Protein AF-A0A1F9Z9Q2-F1 (afdb_monomer_lite)

Radius of gyration: 35.02 Å; chains: 1; bounding box: 65×51×100 Å

pLDDT: mean 78.78, std 10.49, range [39.88, 93.44]

Secondary structure (DSSP, 8-state):
--HHHHHHHHHHHHHHHHHHHHHHHHHTHHHHHHHHHHHHHHHHHHHHHHHHHHHHHHHTT-S---S---EEEE-HHHHHHHHTTS--EEEEETTSS----TT-EEEEEETTS-EEEEEEEEEEEEEEGGG--HHHHHHTT-S-HHHHHHHHHHHH---TTSEEEEEEEEETT---

Foldseek 3Di:
DDPVVVVVVVVVVVVVVVVVVVVVCVVCVVVCCVVVVVVCCVVVVVVVVVVVVVVCCVVQVVPVLDDADEEDEDAPVLLVCVVVVQAQKDKDAPPDPDPQDQSGKYFYDYPVGDTDAIKHFNDKDKDQLLPQAQVLCSNSVHNGSVRVVVVCCVPVVDDSRTIIIITGIDTRPPGD

Sequence (176 aa):
MSRNLRQLLFRSVLLFLLSMILVAGFYFHSSFYQIGLYSLLLVGGFVTFLVIGAARLIVAGELPRGRPRGELTFSLEAGDLLQRGVASVVVVPVEGPVHALVGQVVRGRFETGPEFGRYLVRDAARKFLSDVTDEDARAAGWRTAEDLRKGERGRRGWRPTDVVVLLRLERVGARS

Structure (mmCIF, N/CA/C/O backbone):
data_AF-A0A1F9Z9Q2-F1
#
_entry.id   AF-A0A1F9Z9Q2-F1
#
loop_
_atom_site.group_PDB
_atom_site.id
_atom_site.type_symbol
_atom_site.label_atom_id
_atom_site.label_alt_id
_atom_site.label_comp_id
_atom_site.label_asym_id
_atom_site.label_entity_id
_atom_site.label_seq_id
_atom_site.pdbx_PDB_ins_code
_atom_site.Cartn_x
_atom_site.Cartn_y
_atom_site.Cartn_z
_atom_site.occupancy
_atom_site.B_iso_or_equiv
_atom_site.auth_seq_id
_atom_site.auth_comp_id
_atom_site.auth_asym_id
_atom_site.auth_atom_id
_atom_site.pdbx_PDB_model_num
ATOM 1 N N . MET A 1 1 ? 39.067 -27.805 -75.623 1.00 56.91 1 MET A N 1
ATOM 2 C CA . MET A 1 1 ? 39.249 -27.490 -74.185 1.00 56.91 1 MET A CA 1
ATOM 3 C C . MET A 1 1 ? 38.503 -28.537 -73.363 1.00 56.91 1 MET A C 1
ATOM 5 O O . MET A 1 1 ? 37.287 -28.624 -73.488 1.00 56.91 1 MET A O 1
ATOM 9 N N . SER A 1 2 ? 39.221 -29.407 -72.645 1.00 68.31 2 SER A N 1
ATOM 10 C CA . SER A 1 2 ? 38.657 -30.608 -72.003 1.00 68.31 2 SER A CA 1
ATOM 11 C C . SER A 1 2 ? 37.692 -30.256 -70.859 1.00 68.31 2 SER A C 1
ATOM 13 O O . SER A 1 2 ? 37.878 -29.252 -70.169 1.00 68.31 2 SER A O 1
ATOM 15 N N . ARG A 1 3 ? 36.648 -31.076 -70.644 1.00 74.00 3 ARG A N 1
ATOM 16 C CA . ARG A 1 3 ? 35.662 -30.893 -69.552 1.00 74.00 3 ARG A CA 1
ATOM 17 C C . ARG A 1 3 ? 36.338 -30.768 -68.178 1.00 74.00 3 ARG A C 1
ATOM 19 O O . ARG A 1 3 ? 35.927 -29.938 -67.373 1.00 74.00 3 ARG A O 1
ATOM 26 N N . ASN A 1 4 ? 37.438 -31.492 -67.980 1.00 77.06 4 ASN A N 1
ATOM 27 C CA . ASN A 1 4 ? 38.238 -31.464 -66.755 1.00 77.06 4 ASN A CA 1
ATOM 28 C C . ASN A 1 4 ? 38.879 -30.088 -66.507 1.00 77.06 4 ASN A C 1
ATOM 30 O O . ASN A 1 4 ? 38.872 -29.610 -65.378 1.00 77.06 4 ASN A O 1
ATOM 34 N N . LEU A 1 5 ? 39.360 -29.403 -67.553 1.00 79.75 5 LEU A N 1
ATOM 35 C CA . LEU A 1 5 ? 39.945 -28.065 -67.416 1.00 79.75 5 LEU A CA 1
ATOM 36 C C . LEU A 1 5 ? 38.886 -27.021 -67.032 1.00 79.75 5 LEU A C 1
ATOM 38 O O . LEU A 1 5 ? 39.144 -26.163 -66.195 1.00 79.75 5 LEU A O 1
ATOM 42 N N . ARG A 1 6 ? 37.674 -27.118 -67.598 1.00 77.94 6 ARG A N 1
ATOM 43 C CA . ARG A 1 6 ? 36.552 -26.230 -67.238 1.00 77.94 6 ARG A CA 1
ATOM 44 C C . ARG A 1 6 ? 36.105 -26.434 -65.793 1.00 77.94 6 ARG A C 1
ATOM 46 O O . ARG A 1 6 ? 35.827 -25.459 -65.107 1.00 77.94 6 ARG A O 1
ATOM 53 N N . GLN A 1 7 ? 36.066 -27.680 -65.327 1.00 85.12 7 GLN A N 1
ATOM 54 C CA . GLN A 1 7 ? 35.691 -28.002 -63.953 1.00 85.12 7 GLN A CA 1
ATOM 55 C C . GLN A 1 7 ? 36.746 -27.529 -62.944 1.00 85.12 7 GLN A C 1
ATOM 57 O O . GLN A 1 7 ? 36.389 -26.986 -61.899 1.00 85.12 7 GLN A O 1
ATOM 62 N N . LEU A 1 8 ? 38.034 -27.676 -63.274 1.00 83.25 8 LEU A N 1
ATOM 63 C CA . LEU A 1 8 ? 39.131 -27.138 -62.466 1.00 83.25 8 LEU A CA 1
ATOM 64 C C . LEU A 1 8 ? 39.074 -25.608 -62.402 1.00 83.25 8 LEU A C 1
ATOM 66 O O . LEU A 1 8 ? 39.087 -25.057 -61.308 1.00 83.25 8 LEU A O 1
ATOM 70 N N . LEU A 1 9 ? 38.904 -24.930 -63.543 1.00 90.06 9 LEU A N 1
ATOM 71 C CA . LEU A 1 9 ? 38.740 -23.472 -63.601 1.00 90.06 9 LEU A CA 1
ATOM 72 C C . LEU A 1 9 ? 37.543 -22.992 -62.779 1.00 90.06 9 LEU A C 1
ATOM 74 O O . LEU A 1 9 ? 37.679 -22.063 -61.990 1.00 90.06 9 LEU A O 1
ATOM 78 N N . PHE A 1 10 ? 36.389 -23.646 -62.916 1.00 90.62 10 PHE A N 1
ATOM 79 C CA . PHE A 1 10 ? 35.191 -23.284 -62.162 1.00 90.62 10 PHE A CA 1
ATOM 80 C C . PHE A 1 10 ? 35.408 -23.428 -60.651 1.00 90.62 10 PHE A C 1
ATOM 82 O O . PHE A 1 10 ? 35.064 -22.531 -59.885 1.00 90.62 10 PHE A O 1
ATOM 89 N N . ARG A 1 11 ? 36.045 -24.523 -60.218 1.00 84.56 11 ARG A N 1
ATOM 90 C CA . ARG A 1 11 ? 36.377 -24.753 -58.807 1.00 84.56 11 ARG A CA 1
ATOM 91 C C . ARG A 1 11 ? 37.373 -23.720 -58.282 1.00 84.56 11 ARG A C 1
ATOM 93 O O . ARG A 1 11 ? 37.185 -23.216 -57.181 1.00 84.56 11 ARG A O 1
ATOM 100 N N . SER A 1 12 ? 38.396 -23.375 -59.059 1.00 89.88 12 SER A N 1
ATOM 101 C CA . SER A 1 12 ? 39.381 -22.355 -58.687 1.00 89.88 12 SER A CA 1
ATOM 102 C C . SER A 1 12 ? 38.761 -20.962 -58.581 1.00 89.88 12 SER A C 1
ATOM 104 O O . SER A 1 12 ? 39.032 -20.257 -57.615 1.00 89.88 12 SER A O 1
ATOM 106 N N . VAL A 1 13 ? 37.883 -20.582 -59.516 1.00 93.44 13 VAL A N 1
ATOM 107 C CA . VAL A 1 13 ? 37.153 -19.305 -59.465 1.00 93.44 13 VAL A CA 1
ATOM 108 C C . VAL A 1 13 ? 36.223 -19.258 -58.253 1.00 93.44 13 VAL A C 1
ATOM 110 O O . VAL A 1 13 ? 36.206 -18.260 -57.539 1.00 93.44 13 VAL A O 1
ATOM 113 N N . LEU A 1 14 ? 35.502 -20.345 -57.965 1.00 88.75 14 LEU A N 1
ATOM 114 C CA . LEU A 1 14 ? 34.636 -20.427 -56.788 1.00 88.75 14 LEU A CA 1
ATOM 115 C C . LEU A 1 14 ? 35.434 -20.265 -55.485 1.00 88.75 14 LEU A C 1
ATOM 117 O O . LEU A 1 14 ? 35.040 -19.497 -54.611 1.00 88.75 14 LEU A O 1
ATOM 121 N N . LEU A 1 15 ? 36.567 -20.963 -55.364 1.00 93.06 15 LEU A N 1
ATOM 122 C CA . LEU A 1 15 ? 37.438 -20.872 -54.189 1.00 93.06 15 LEU A CA 1
ATOM 123 C C . LEU A 1 15 ? 38.044 -19.474 -54.034 1.00 93.06 15 LEU A C 1
ATOM 125 O O . LEU A 1 15 ? 38.148 -18.976 -52.915 1.00 93.06 15 LEU A O 1
ATOM 129 N N . PHE A 1 16 ? 38.393 -18.824 -55.142 1.00 92.38 16 PHE A N 1
ATOM 130 C CA . PHE A 1 16 ? 38.879 -17.450 -55.138 1.00 92.38 16 PHE A CA 1
ATOM 131 C C . PHE A 1 16 ? 37.805 -16.466 -54.657 1.00 92.38 16 PHE A C 1
ATOM 133 O O . PHE A 1 16 ? 38.073 -15.653 -53.776 1.00 92.38 16 PHE A O 1
ATOM 140 N N . LEU A 1 17 ? 36.572 -16.581 -55.161 1.00 89.75 17 LEU A N 1
ATOM 141 C CA . LEU A 1 17 ? 35.451 -15.747 -54.716 1.00 89.75 17 LEU A CA 1
ATOM 142 C C . LEU A 1 17 ? 35.126 -15.979 -53.236 1.00 89.75 17 LEU A C 1
ATOM 144 O O . LEU A 1 17 ? 34.925 -15.018 -52.497 1.00 89.75 17 LEU A O 1
ATOM 148 N N . LEU A 1 18 ? 35.134 -17.236 -52.785 1.00 84.88 18 LEU A N 1
ATOM 149 C CA . LEU A 1 18 ? 34.935 -17.580 -51.378 1.00 84.88 18 LEU A CA 1
ATOM 150 C C . LEU A 1 18 ? 36.024 -16.957 -50.492 1.00 84.88 18 LEU A C 1
ATOM 152 O O . LEU A 1 18 ? 35.714 -16.370 -49.459 1.00 84.88 18 LEU A O 1
ATOM 156 N N . SER A 1 19 ? 37.288 -17.041 -50.914 1.00 87.94 19 SER A N 1
ATOM 157 C CA . SER A 1 19 ? 38.417 -16.421 -50.215 1.00 87.94 19 SER A CA 1
ATOM 158 C C . SER A 1 19 ? 38.289 -14.897 -50.166 1.00 87.94 19 SER A C 1
ATOM 160 O O . SER A 1 19 ? 38.479 -14.309 -49.104 1.00 87.94 19 SER A O 1
ATOM 162 N N . MET A 1 20 ? 37.887 -14.261 -51.270 1.00 89.62 20 MET A N 1
ATOM 163 C CA . MET A 1 20 ? 37.666 -12.816 -51.343 1.00 89.62 20 MET A CA 1
ATOM 164 C C . MET A 1 20 ? 36.555 -12.358 -50.387 1.00 89.62 20 MET A C 1
ATOM 166 O O . MET A 1 20 ? 36.730 -11.365 -49.684 1.00 89.62 20 MET A O 1
ATOM 170 N N . ILE A 1 21 ? 35.444 -13.100 -50.309 1.00 81.81 21 ILE A N 1
ATOM 171 C CA . ILE A 1 21 ? 34.353 -12.836 -49.355 1.00 81.81 21 ILE A CA 1
ATOM 172 C C . ILE A 1 21 ? 34.850 -12.979 -47.914 1.00 81.81 21 ILE A C 1
ATOM 174 O O . ILE A 1 21 ? 34.526 -12.142 -47.075 1.00 81.81 21 ILE A O 1
ATOM 178 N N . LEU A 1 22 ? 35.659 -14.003 -47.626 1.00 81.62 22 LEU A N 1
ATOM 179 C CA . LEU A 1 22 ? 36.217 -14.217 -46.291 1.00 81.62 22 LEU A CA 1
ATOM 180 C C . LEU A 1 22 ? 37.115 -13.045 -45.872 1.00 81.62 22 LEU A C 1
ATOM 182 O O . LEU A 1 22 ? 36.947 -12.493 -44.788 1.00 81.62 22 LEU A O 1
ATOM 186 N N . VAL A 1 23 ? 38.029 -12.626 -46.753 1.00 81.38 23 VAL A N 1
ATOM 187 C CA . VAL A 1 23 ? 38.937 -11.495 -46.514 1.00 81.38 23 VAL A CA 1
ATOM 188 C C . VAL A 1 23 ? 38.157 -10.192 -46.361 1.00 81.38 23 VAL A C 1
ATOM 190 O O . VAL A 1 23 ? 38.448 -9.429 -45.445 1.00 81.38 23 VAL A O 1
ATOM 193 N N . ALA A 1 24 ? 37.135 -9.952 -47.186 1.00 76.06 24 ALA A N 1
ATOM 194 C CA . ALA A 1 24 ? 36.258 -8.794 -47.037 1.00 76.06 24 ALA A CA 1
ATOM 195 C C . ALA A 1 24 ? 35.511 -8.821 -45.691 1.00 76.06 24 ALA A C 1
ATOM 197 O O . ALA A 1 24 ? 35.469 -7.813 -44.991 1.00 76.06 24 ALA A O 1
ATOM 198 N N . GLY A 1 25 ? 34.991 -9.981 -45.278 1.00 70.94 25 GLY A N 1
ATOM 199 C CA . GLY A 1 25 ? 34.356 -10.163 -43.972 1.00 70.94 25 GLY A CA 1
ATOM 200 C C . GLY A 1 25 ? 35.296 -9.860 -42.799 1.00 70.94 25 GLY A C 1
ATOM 201 O O . GLY A 1 25 ? 34.890 -9.193 -41.850 1.00 70.94 25 GLY A O 1
ATOM 202 N N . PHE A 1 26 ? 36.564 -10.278 -42.885 1.00 72.38 26 PHE A N 1
ATOM 203 C CA . PHE A 1 26 ? 37.596 -9.941 -41.897 1.00 72.38 26 PHE A CA 1
ATOM 204 C C . PHE A 1 26 ? 38.017 -8.467 -41.946 1.00 72.38 26 PHE A C 1
ATOM 206 O O . PHE A 1 26 ? 38.238 -7.857 -40.904 1.00 72.38 26 PHE A O 1
ATOM 213 N N . TYR A 1 27 ? 38.096 -7.871 -43.134 1.00 73.00 27 TYR A N 1
ATOM 214 C CA . TYR A 1 27 ? 38.450 -6.463 -43.312 1.00 73.00 27 TYR A CA 1
ATOM 215 C C . TYR A 1 27 ? 37.389 -5.529 -42.709 1.00 73.00 27 TYR A C 1
ATOM 217 O O . TYR A 1 27 ? 37.725 -4.569 -42.020 1.00 73.00 27 TYR A O 1
ATOM 225 N N . PHE A 1 28 ? 36.105 -5.857 -42.883 1.00 71.12 28 PHE A N 1
ATOM 226 C CA . PHE A 1 28 ? 34.980 -5.119 -42.295 1.00 71.12 28 PHE A CA 1
ATOM 227 C C . PHE A 1 28 ? 34.603 -5.576 -40.873 1.00 71.12 28 PHE A C 1
ATOM 229 O O . PHE A 1 28 ? 33.637 -5.071 -40.296 1.00 71.12 28 PHE A O 1
ATOM 236 N N . HIS A 1 29 ? 35.361 -6.501 -40.275 1.00 66.50 29 HIS A N 1
ATOM 237 C CA . HIS A 1 29 ? 35.095 -7.049 -38.943 1.00 66.50 29 HIS A CA 1
ATOM 238 C C . HIS A 1 29 ? 35.070 -5.957 -37.858 1.00 66.50 29 HIS A C 1
ATOM 240 O O . HIS A 1 29 ? 34.211 -5.977 -36.979 1.00 66.50 29 HIS A O 1
ATOM 246 N N . SER A 1 30 ? 35.937 -4.943 -37.961 1.00 64.31 30 SER A N 1
ATOM 247 C CA . SER A 1 30 ? 35.961 -3.793 -37.043 1.00 64.31 30 SER A CA 1
ATOM 248 C C . SER A 1 30 ? 34.704 -2.914 -37.147 1.00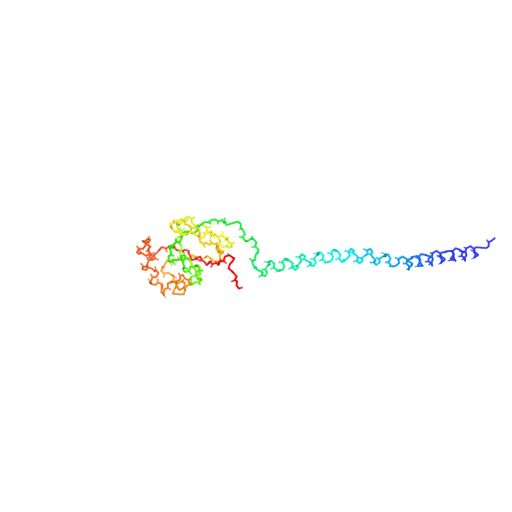 64.31 30 SER A C 1
ATOM 250 O O . SER A 1 30 ? 34.174 -2.475 -36.124 1.00 64.31 30 SER A O 1
ATOM 252 N N . SER A 1 31 ? 34.170 -2.711 -38.356 1.00 64.56 31 SER A N 1
ATOM 253 C CA . SER A 1 31 ? 32.926 -1.964 -38.590 1.00 64.56 31 SER A CA 1
ATOM 254 C C . SER A 1 31 ? 31.690 -2.728 -38.105 1.00 64.56 31 SER A C 1
ATOM 256 O O . SER A 1 31 ? 30.768 -2.122 -37.561 1.00 64.56 31 SER A O 1
ATOM 258 N N . PHE A 1 32 ? 31.683 -4.060 -38.229 1.00 62.62 32 PHE A N 1
ATOM 259 C CA . PHE A 1 32 ? 30.612 -4.913 -37.700 1.00 62.62 32 PHE A CA 1
ATOM 260 C C . PHE A 1 32 ? 30.521 -4.853 -36.174 1.00 62.62 32 PHE A C 1
ATOM 262 O O . PHE A 1 32 ? 29.419 -4.738 -35.634 1.00 62.62 32 PHE A O 1
ATOM 269 N N . TYR A 1 33 ? 31.662 -4.863 -35.475 1.00 63.69 33 TYR A N 1
ATOM 270 C CA . TYR A 1 33 ? 31.672 -4.664 -34.028 1.00 63.69 33 TYR A CA 1
ATOM 271 C C . TY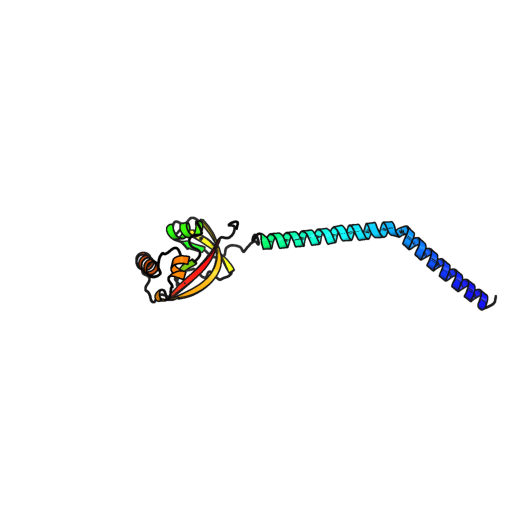R A 1 33 ? 31.202 -3.267 -33.646 1.00 63.69 33 TYR A C 1
ATOM 273 O O . TYR A 1 33 ? 30.440 -3.153 -32.702 1.00 63.69 33 TYR A O 1
ATOM 281 N N . GLN A 1 34 ? 31.562 -2.207 -34.369 1.00 61.53 34 GLN A N 1
ATOM 282 C CA . GLN A 1 34 ? 31.061 -0.868 -34.042 1.00 61.53 34 GLN A CA 1
ATOM 283 C C . GLN A 1 34 ? 29.542 -0.740 -34.229 1.00 61.53 34 GLN A C 1
ATOM 285 O O . GLN A 1 34 ? 28.872 -0.202 -33.352 1.00 61.53 34 GLN A O 1
ATOM 290 N N . ILE A 1 35 ? 28.979 -1.285 -35.311 1.00 64.81 35 ILE A N 1
ATOM 291 C CA . ILE A 1 35 ? 27.531 -1.229 -35.574 1.00 64.81 35 ILE A CA 1
ATOM 292 C C . ILE A 1 35 ? 26.758 -2.115 -34.583 1.00 64.81 35 ILE A C 1
ATOM 294 O O . ILE A 1 35 ? 25.742 -1.691 -34.025 1.00 64.81 35 ILE A O 1
ATOM 298 N N . GLY A 1 36 ? 27.251 -3.330 -34.327 1.00 66.81 36 GLY A N 1
ATOM 299 C CA . GLY A 1 36 ? 26.624 -4.293 -33.423 1.00 66.81 36 GLY A CA 1
ATOM 300 C C . GLY A 1 36 ? 26.784 -3.933 -31.948 1.00 66.81 36 GLY A C 1
ATOM 301 O O . GLY A 1 36 ? 25.804 -3.952 -31.213 1.00 66.81 36 GLY A O 1
ATOM 302 N N . LEU A 1 37 ? 27.988 -3.552 -31.512 1.00 73.25 37 LEU A N 1
ATOM 303 C CA . LEU A 1 37 ? 28.283 -3.192 -30.122 1.00 73.25 37 LEU A CA 1
ATOM 304 C C . LEU A 1 37 ? 27.594 -1.890 -29.729 1.00 73.25 37 LEU A C 1
ATOM 306 O O . LEU A 1 37 ? 27.044 -1.829 -28.638 1.00 73.25 37 LEU A O 1
ATOM 310 N N . TYR A 1 38 ? 27.586 -0.869 -30.593 1.00 73.25 38 TYR A N 1
ATOM 311 C CA . TYR A 1 38 ? 26.905 0.387 -30.277 1.00 73.25 38 TYR A CA 1
ATOM 312 C C . TYR A 1 38 ? 25.396 0.175 -30.152 1.00 73.25 38 TYR A C 1
ATOM 314 O O . TYR A 1 38 ? 24.793 0.604 -29.171 1.00 73.25 38 TYR A O 1
ATOM 322 N N . SER A 1 39 ? 24.796 -0.569 -31.085 1.00 71.81 39 SER A N 1
ATOM 323 C CA . SER A 1 39 ? 23.373 -0.919 -31.021 1.00 71.81 39 SER A CA 1
ATOM 324 C C . SER A 1 39 ? 23.055 -1.788 -29.802 1.00 71.81 39 SER A C 1
ATOM 326 O O . SER A 1 39 ? 22.059 -1.550 -29.124 1.00 71.81 39 SER A O 1
ATOM 328 N N . LEU A 1 40 ? 23.916 -2.756 -29.471 1.00 77.88 40 LEU A N 1
ATOM 329 C CA . LEU A 1 40 ? 23.751 -3.623 -28.305 1.00 77.88 40 LEU A CA 1
ATOM 330 C C . LEU A 1 40 ? 23.929 -2.859 -26.988 1.00 77.88 40 LEU A C 1
ATOM 332 O O . LEU A 1 40 ? 23.180 -3.098 -26.049 1.00 77.88 40 LEU A O 1
ATOM 336 N N . LEU A 1 41 ? 24.878 -1.926 -26.912 1.00 82.06 41 LEU A N 1
ATOM 337 C CA . LEU A 1 41 ? 25.095 -1.082 -25.740 1.00 82.06 41 LEU A CA 1
ATOM 338 C C . LEU A 1 41 ? 23.938 -0.099 -25.556 1.00 82.06 41 LEU A C 1
ATOM 340 O O . LEU A 1 41 ? 23.481 0.106 -24.436 1.00 82.06 41 LEU A O 1
ATOM 344 N N . LEU A 1 42 ? 23.438 0.485 -26.644 1.00 82.12 42 LEU A N 1
ATOM 345 C CA . LEU A 1 42 ? 22.346 1.449 -26.596 1.00 82.12 42 LEU A CA 1
ATOM 346 C C . LEU A 1 42 ? 21.028 0.757 -26.242 1.00 82.12 42 LEU A C 1
ATOM 348 O O . LEU A 1 42 ? 20.370 1.163 -25.289 1.00 82.12 42 LEU A O 1
ATOM 352 N N . VAL A 1 43 ? 20.671 -0.328 -26.934 1.00 79.50 43 VAL A N 1
ATOM 353 C CA . VAL A 1 43 ? 19.443 -1.087 -26.647 1.00 79.50 43 VAL A CA 1
ATOM 354 C C . VAL A 1 43 ? 19.565 -1.836 -25.323 1.00 79.50 43 VAL A C 1
ATOM 356 O O . VAL A 1 43 ? 18.698 -1.708 -24.465 1.00 79.50 43 VAL A O 1
ATOM 359 N N . GLY A 1 44 ? 20.650 -2.580 -25.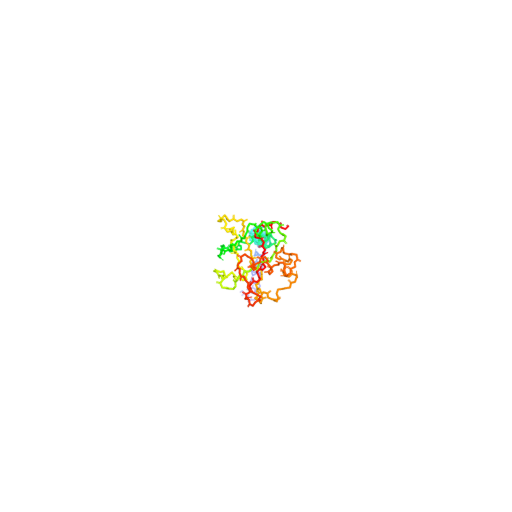113 1.00 79.56 44 GLY A N 1
ATOM 360 C CA . GLY A 1 44 ? 20.880 -3.348 -23.890 1.00 79.56 44 GLY A CA 1
ATOM 361 C C . GLY A 1 44 ? 21.049 -2.461 -22.659 1.00 79.56 44 GLY A C 1
ATOM 362 O O . GLY A 1 44 ? 20.460 -2.744 -21.617 1.00 79.56 44 GLY A O 1
ATOM 363 N N . GLY A 1 45 ? 21.779 -1.350 -22.775 1.00 86.75 45 GLY A N 1
ATOM 364 C CA . GLY A 1 45 ? 21.928 -0.360 -21.709 1.00 86.75 45 GLY A CA 1
ATOM 365 C C . GLY A 1 45 ? 20.613 0.344 -21.389 1.00 86.75 45 GLY A C 1
ATOM 366 O O . GLY A 1 45 ? 20.260 0.459 -20.217 1.00 86.75 45 GLY A O 1
ATOM 367 N N . PHE A 1 46 ? 19.839 0.736 -22.405 1.00 87.56 46 PHE A N 1
ATOM 368 C CA . PHE A 1 46 ? 18.519 1.335 -22.204 1.00 87.56 46 PHE A CA 1
ATOM 369 C C . PHE A 1 46 ? 17.534 0.360 -21.547 1.00 87.56 46 PHE A C 1
ATOM 371 O O . PHE A 1 46 ? 16.864 0.719 -20.581 1.00 87.56 46 PHE A O 1
ATOM 378 N N . VAL A 1 47 ? 17.484 -0.893 -22.006 1.00 88.81 47 VAL A N 1
ATOM 379 C CA . VAL A 1 47 ? 16.656 -1.940 -21.388 1.00 88.81 47 VAL A CA 1
ATOM 380 C C . VAL A 1 47 ? 17.083 -2.177 -19.940 1.00 88.81 47 VAL A C 1
ATOM 382 O O . VAL A 1 47 ? 16.236 -2.204 -19.052 1.00 88.81 47 VAL A O 1
ATOM 385 N N . THR A 1 48 ? 18.386 -2.274 -19.675 1.00 85.69 48 THR A N 1
ATOM 386 C CA . THR A 1 48 ? 18.915 -2.440 -18.312 1.00 85.69 48 THR A CA 1
ATOM 387 C C . THR A 1 48 ? 18.532 -1.256 -17.424 1.00 85.69 48 THR A C 1
ATOM 389 O O . THR A 1 48 ? 18.077 -1.452 -16.300 1.00 85.69 48 THR A O 1
ATOM 392 N N . PHE A 1 49 ? 18.636 -0.029 -17.939 1.00 90.50 49 PHE A N 1
ATOM 393 C CA . PHE A 1 49 ? 18.205 1.177 -17.239 1.00 90.50 49 PHE A CA 1
ATOM 394 C C . PHE A 1 49 ? 16.710 1.141 -16.898 1.00 90.50 49 PHE A C 1
ATOM 396 O O . PHE A 1 49 ? 16.343 1.421 -15.758 1.00 90.50 49 PHE A O 1
ATOM 403 N N . LEU A 1 50 ? 15.849 0.742 -17.841 1.00 88.88 50 LEU A N 1
ATOM 404 C CA . LEU A 1 50 ? 14.413 0.590 -17.595 1.00 88.88 50 LEU A CA 1
ATOM 405 C C . LEU A 1 50 ? 14.117 -0.484 -16.544 1.00 88.88 50 LEU A C 1
ATOM 407 O O . LEU A 1 50 ? 13.290 -0.253 -15.666 1.00 88.88 50 LEU A O 1
ATOM 411 N N . VAL A 1 51 ? 14.801 -1.629 -16.597 1.00 88.00 51 VAL A N 1
ATOM 412 C CA . VAL A 1 51 ? 14.632 -2.718 -15.622 1.00 88.00 51 VAL A CA 1
ATOM 413 C C . VAL A 1 51 ? 15.050 -2.266 -14.225 1.00 88.00 51 VAL A C 1
ATOM 415 O O . VAL A 1 51 ? 14.291 -2.449 -13.275 1.00 88.00 51 VAL A O 1
ATOM 418 N N . ILE A 1 52 ? 16.213 -1.623 -14.092 1.00 87.31 52 ILE A N 1
ATOM 419 C CA . ILE A 1 52 ? 16.684 -1.075 -12.813 1.00 87.31 52 ILE A CA 1
ATOM 420 C C . ILE A 1 52 ? 15.724 0.009 -12.315 1.00 87.31 52 ILE A C 1
ATOM 422 O O . ILE A 1 52 ? 15.371 0.018 -11.138 1.00 87.31 52 ILE A O 1
ATOM 426 N N . GLY A 1 53 ? 15.260 0.897 -13.197 1.00 83.31 53 GLY A N 1
ATOM 427 C CA . GLY A 1 53 ? 14.281 1.930 -12.867 1.00 83.31 53 GLY A CA 1
ATOM 428 C C . GLY A 1 53 ? 12.961 1.344 -12.362 1.00 83.31 53 GLY A C 1
ATOM 429 O O . GLY A 1 53 ? 12.471 1.751 -11.310 1.00 83.31 53 GLY A O 1
ATOM 430 N N . ALA A 1 54 ? 12.418 0.342 -13.053 1.00 75.81 54 ALA A N 1
ATOM 431 C CA . ALA A 1 54 ? 11.193 -0.348 -12.658 1.00 75.81 54 ALA A CA 1
ATOM 432 C C . ALA A 1 54 ? 11.360 -1.097 -11.328 1.00 75.81 54 ALA A C 1
ATOM 434 O O . ALA A 1 54 ? 10.524 -0.957 -10.437 1.00 75.81 54 ALA A O 1
ATOM 435 N N . ALA A 1 55 ? 12.461 -1.833 -11.153 1.00 77.62 55 ALA A N 1
ATOM 436 C CA . ALA A 1 55 ? 12.777 -2.507 -9.897 1.00 77.62 55 ALA A CA 1
ATOM 437 C C . ALA A 1 55 ? 12.895 -1.502 -8.744 1.00 77.62 55 ALA A C 1
ATOM 439 O O . ALA A 1 55 ? 12.332 -1.720 -7.673 1.00 77.62 55 ALA A O 1
ATOM 440 N N . ARG A 1 56 ? 13.550 -0.360 -8.978 1.00 78.56 56 ARG A N 1
ATOM 441 C CA . ARG A 1 56 ? 13.670 0.714 -7.989 1.00 78.56 56 ARG A CA 1
ATOM 442 C C . ARG A 1 56 ? 12.311 1.310 -7.626 1.00 78.56 56 ARG A C 1
ATOM 444 O O . ARG A 1 56 ? 12.078 1.535 -6.447 1.00 78.56 56 ARG A O 1
ATOM 451 N N . LEU A 1 57 ? 11.409 1.515 -8.587 1.00 68.56 57 LEU A N 1
ATOM 452 C CA . LEU A 1 57 ? 10.045 1.999 -8.325 1.00 68.56 57 LEU A CA 1
ATOM 453 C C . LEU A 1 57 ? 9.211 0.998 -7.513 1.00 68.56 57 LEU A C 1
ATOM 455 O O . LEU A 1 57 ? 8.437 1.400 -6.643 1.00 68.56 57 LEU A O 1
ATOM 459 N N . ILE A 1 58 ? 9.382 -0.301 -7.772 1.00 70.25 58 ILE A N 1
ATOM 460 C CA . ILE A 1 58 ? 8.728 -1.371 -7.008 1.00 70.25 58 ILE A CA 1
ATOM 461 C C . ILE A 1 58 ? 9.263 -1.397 -5.571 1.00 70.25 58 ILE A C 1
ATOM 463 O O . ILE A 1 58 ? 8.471 -1.387 -4.630 1.00 70.25 58 ILE A O 1
ATOM 467 N N . VAL A 1 59 ? 10.590 -1.383 -5.400 1.00 67.19 59 VAL A N 1
ATOM 468 C CA . VAL A 1 59 ? 11.256 -1.422 -4.085 1.00 67.19 59 VAL A CA 1
ATOM 469 C C . VAL A 1 59 ? 10.984 -0.156 -3.275 1.00 67.19 59 VAL A C 1
ATOM 471 O O . VAL A 1 59 ? 10.717 -0.245 -2.083 1.00 67.19 59 VAL A O 1
ATOM 474 N N . ALA A 1 60 ? 10.987 1.019 -3.907 1.00 61.94 60 ALA A N 1
ATOM 475 C CA . ALA A 1 60 ? 10.692 2.285 -3.241 1.00 61.94 60 ALA A CA 1
ATOM 476 C C . ALA A 1 60 ? 9.214 2.418 -2.829 1.00 61.94 60 ALA A C 1
ATOM 478 O O . ALA A 1 60 ? 8.853 3.361 -2.132 1.00 61.94 60 ALA A O 1
ATOM 479 N N . GLY A 1 61 ? 8.329 1.520 -3.285 1.00 52.91 61 GLY A N 1
ATOM 480 C CA . GLY A 1 61 ? 6.890 1.628 -3.038 1.00 52.91 61 GLY A CA 1
ATOM 481 C C . GLY A 1 61 ? 6.250 2.883 -3.653 1.00 52.91 61 GLY A C 1
ATOM 482 O O . GLY A 1 61 ? 5.083 3.166 -3.375 1.00 52.91 61 GLY A O 1
ATOM 483 N N . GLU A 1 62 ? 7.000 3.602 -4.497 1.00 52.03 62 GLU A N 1
ATOM 484 C CA . GLU A 1 62 ? 6.636 4.835 -5.208 1.00 52.03 62 GLU A CA 1
ATOM 485 C C . GLU A 1 62 ? 5.833 4.566 -6.478 1.00 52.03 62 GLU A C 1
ATOM 487 O O . GLU A 1 62 ? 5.574 5.486 -7.258 1.00 52.03 62 GLU A O 1
ATOM 492 N N . LEU A 1 63 ? 5.400 3.317 -6.694 1.00 52.12 63 LEU A N 1
ATOM 493 C CA . LEU A 1 63 ? 4.338 3.050 -7.651 1.00 52.12 63 LEU A CA 1
ATOM 494 C C . LEU A 1 63 ? 3.244 4.098 -7.407 1.00 52.12 63 LEU A C 1
ATOM 496 O O . LEU A 1 63 ? 2.801 4.226 -6.260 1.00 52.12 63 LEU A O 1
ATOM 500 N N . PRO A 1 64 ? 2.837 4.875 -8.430 1.00 51.41 64 PRO A N 1
ATOM 501 C CA . PRO A 1 64 ? 1.756 5.835 -8.301 1.00 51.41 64 PRO A CA 1
ATOM 502 C C . PRO A 1 64 ? 0.490 5.027 -8.022 1.00 51.41 64 PRO A C 1
ATOM 504 O O . PRO A 1 64 ? -0.227 4.612 -8.930 1.00 51.41 64 PRO A O 1
ATOM 507 N N . ARG A 1 65 ? 0.276 4.713 -6.740 1.00 57.81 65 ARG A N 1
ATOM 508 C CA . ARG A 1 65 ? -0.804 3.883 -6.218 1.00 57.81 65 ARG A CA 1
ATOM 509 C C . ARG A 1 65 ? -2.081 4.694 -6.335 1.00 57.81 65 ARG A C 1
ATOM 511 O O . ARG A 1 65 ? -2.547 5.270 -5.367 1.00 57.81 65 ARG A O 1
ATOM 518 N N . GLY A 1 66 ? -2.597 4.759 -7.557 1.00 54.94 66 GLY A N 1
ATOM 519 C CA . GLY A 1 66 ? -3.895 5.304 -7.913 1.00 54.94 66 GLY A CA 1
ATOM 520 C C . GLY A 1 66 ? -4.099 6.792 -7.617 1.00 54.94 66 GLY A C 1
ATOM 521 O O . GLY A 1 66 ? -3.549 7.404 -6.704 1.00 54.94 66 GLY A O 1
ATOM 522 N N . ARG A 1 67 ? -4.999 7.397 -8.387 1.00 61.12 67 ARG A N 1
ATOM 523 C CA . ARG A 1 67 ? -5.694 8.602 -7.933 1.00 61.12 67 ARG A CA 1
ATOM 524 C C . ARG A 1 67 ? -6.524 8.203 -6.704 1.00 61.12 67 ARG A C 1
ATOM 526 O O . ARG A 1 67 ? -7.215 7.185 -6.799 1.00 61.12 67 ARG A O 1
ATOM 533 N N . PRO A 1 68 ? -6.484 8.951 -5.584 1.00 62.94 68 PRO A N 1
ATOM 534 C CA . PRO A 1 68 ? -7.300 8.610 -4.430 1.00 62.94 68 PRO A CA 1
ATOM 535 C C . PRO A 1 68 ? -8.772 8.545 -4.845 1.00 62.94 68 PRO A C 1
ATOM 537 O O . PRO A 1 68 ? -9.287 9.478 -5.470 1.00 62.94 68 PRO A O 1
ATOM 540 N N . ARG A 1 69 ? -9.421 7.420 -4.547 1.00 66.62 69 ARG A N 1
ATOM 541 C CA . ARG A 1 69 ? -10.832 7.164 -4.845 1.00 66.62 69 ARG A CA 1
ATOM 542 C C . ARG A 1 69 ? -11.542 6.929 -3.521 1.00 66.62 69 ARG A C 1
ATOM 544 O O . ARG A 1 69 ? -11.482 5.838 -2.973 1.00 66.62 69 ARG A O 1
ATOM 551 N N . GLY A 1 70 ? -12.189 7.979 -3.025 1.00 72.00 70 GLY A N 1
ATOM 552 C CA . GLY A 1 70 ? -12.918 7.963 -1.759 1.00 72.00 70 GLY A CA 1
ATOM 553 C C . GLY A 1 70 ? -12.238 8.771 -0.656 1.00 72.00 70 GLY A C 1
ATOM 554 O O . GLY A 1 70 ? -11.040 9.073 -0.705 1.00 72.00 70 GLY A O 1
ATOM 555 N N . GLU A 1 71 ? -13.041 9.133 0.338 1.00 79.25 71 GLU A N 1
ATOM 556 C CA . GLU A 1 71 ? -12.631 9.915 1.500 1.00 79.25 71 GLU A CA 1
ATOM 557 C C . GLU A 1 71 ? -13.093 9.194 2.768 1.00 79.25 71 GLU A C 1
ATOM 559 O O . GLU A 1 71 ? -14.215 8.693 2.838 1.00 79.25 71 GLU A O 1
ATOM 564 N N . LEU A 1 72 ? -12.200 9.117 3.752 1.00 80.81 72 LEU A N 1
ATOM 565 C CA . LEU A 1 72 ? -12.480 8.624 5.092 1.00 80.81 72 LEU A CA 1
ATOM 566 C C . LEU A 1 72 ? -12.393 9.798 6.062 1.00 80.81 72 LEU A C 1
ATOM 568 O O . LEU A 1 72 ? -11.366 10.478 6.133 1.00 80.81 72 LEU A O 1
ATOM 572 N N . THR A 1 73 ? -13.471 10.029 6.804 1.00 81.00 73 THR A N 1
ATOM 573 C CA . THR A 1 73 ? -13.533 11.050 7.851 1.00 81.00 73 THR A CA 1
ATOM 574 C C . THR A 1 73 ? -13.186 10.446 9.204 1.00 81.00 73 THR A C 1
ATOM 576 O O . THR A 1 73 ? -13.801 9.467 9.636 1.00 81.00 73 THR A O 1
ATOM 579 N N . PHE A 1 74 ? -12.221 11.059 9.879 1.00 79.88 74 PHE A N 1
ATOM 580 C CA . PHE A 1 74 ? -11.674 10.621 11.154 1.00 79.88 74 PHE A CA 1
ATOM 581 C C . PHE A 1 74 ? -11.837 11.690 12.227 1.00 79.88 74 PHE A C 1
ATOM 583 O O . PHE A 1 74 ? -11.845 12.889 11.945 1.00 79.88 74 PHE A O 1
ATOM 590 N N . SER A 1 75 ? -11.895 11.254 13.482 1.00 79.19 75 SER A N 1
ATOM 591 C CA . SER A 1 75 ? -11.758 12.170 14.612 1.00 79.19 75 SER A CA 1
ATOM 592 C C . SER A 1 75 ? -10.352 12.754 14.677 1.00 79.19 75 SER A C 1
ATOM 594 O O . SER A 1 75 ? -9.416 12.197 14.100 1.00 79.19 75 SER A O 1
ATOM 596 N N . LEU A 1 76 ? -10.194 13.855 15.412 1.00 80.75 76 LEU A N 1
ATOM 597 C CA . LEU A 1 76 ? -8.876 14.433 15.682 1.00 80.75 76 LEU A CA 1
ATOM 598 C C . LEU A 1 76 ? -7.948 13.413 16.362 1.00 80.75 76 LEU A C 1
ATOM 600 O O . LEU A 1 76 ? -6.817 13.235 15.922 1.00 80.75 76 LEU A O 1
ATOM 604 N N . GLU A 1 77 ? -8.452 12.688 17.362 1.00 79.75 77 GLU A N 1
ATOM 605 C CA . GLU A 1 77 ? -7.699 11.664 18.100 1.00 79.75 77 GLU A CA 1
ATOM 606 C C . GLU A 1 77 ? -7.298 10.482 17.205 1.00 79.75 77 GLU A C 1
ATOM 608 O O . GLU A 1 77 ? -6.132 10.101 17.159 1.00 79.75 77 GLU A O 1
ATOM 613 N N . ALA A 1 78 ? -8.240 9.930 16.434 1.00 78.75 78 ALA A N 1
ATOM 614 C CA . ALA A 1 78 ? -7.975 8.803 15.545 1.00 78.75 78 ALA A CA 1
ATOM 615 C C . ALA A 1 78 ? -7.029 9.195 14.401 1.00 78.75 78 ALA A C 1
ATOM 617 O O . ALA A 1 78 ? -6.150 8.419 14.028 1.00 78.75 78 ALA A O 1
ATOM 618 N N . GLY A 1 79 ? -7.180 10.407 13.857 1.00 80.56 79 GLY A N 1
ATOM 619 C CA . GLY A 1 79 ? -6.293 10.926 12.821 1.00 80.56 79 GLY A CA 1
ATOM 620 C C . GLY A 1 79 ? -4.870 11.165 13.332 1.00 80.56 79 GLY A C 1
ATOM 621 O O . GLY A 1 79 ? -3.923 10.791 12.645 1.00 80.56 79 GLY A O 1
ATOM 622 N N . ASP A 1 80 ? -4.697 11.692 14.549 1.00 83.81 80 ASP A N 1
ATOM 623 C CA . ASP A 1 80 ? -3.374 11.854 15.176 1.00 83.81 80 ASP A CA 1
ATOM 624 C C . ASP A 1 80 ? -2.707 10.492 15.446 1.00 83.81 80 ASP A C 1
ATOM 626 O O . ASP A 1 80 ? -1.541 10.285 15.103 1.00 83.81 80 ASP A O 1
ATOM 630 N N . LEU A 1 81 ? -3.461 9.505 15.946 1.00 82.81 81 LEU A N 1
ATOM 631 C CA . LEU A 1 81 ? -2.960 8.138 16.145 1.00 82.81 81 LEU A CA 1
ATOM 632 C C . LEU A 1 81 ? -2.539 7.464 14.826 1.00 82.81 81 LEU A C 1
ATOM 634 O O . LEU A 1 81 ? -1.499 6.800 14.784 1.00 82.81 81 LEU A O 1
ATOM 638 N N . LEU A 1 82 ? -3.294 7.669 13.742 1.00 83.50 82 LEU A N 1
ATOM 639 C CA . LEU A 1 82 ? -2.949 7.191 12.395 1.00 83.50 82 LEU A CA 1
ATOM 640 C C . LEU A 1 82 ? -1.742 7.927 11.801 1.00 83.50 82 LEU A C 1
ATOM 642 O O . LEU A 1 82 ? -0.959 7.337 11.055 1.00 83.50 82 LEU A O 1
ATOM 646 N N . GLN A 1 83 ? -1.573 9.220 12.088 1.00 82.12 83 GLN A N 1
ATOM 647 C CA . GLN A 1 83 ? -0.415 9.988 11.624 1.00 82.12 83 GLN A CA 1
ATOM 648 C C . GLN A 1 83 ? 0.876 9.572 12.328 1.00 82.12 83 GLN A C 1
ATOM 650 O O . GLN A 1 83 ? 1.917 9.490 11.670 1.00 82.12 83 GLN A O 1
ATOM 655 N N . ARG A 1 84 ? 0.796 9.281 13.632 1.00 82.81 84 ARG A N 1
ATOM 656 C CA . ARG A 1 84 ? 1.912 8.792 14.455 1.00 82.81 84 ARG A CA 1
ATOM 657 C C . ARG A 1 84 ? 2.231 7.311 14.231 1.00 82.81 84 ARG A C 1
ATOM 659 O O . ARG A 1 84 ? 3.234 6.836 14.749 1.00 82.81 84 ARG A O 1
ATOM 666 N N . GLY A 1 85 ? 1.394 6.586 13.483 1.00 78.56 85 GLY A N 1
ATOM 667 C CA . GLY A 1 85 ? 1.554 5.149 13.237 1.00 78.56 85 GLY A CA 1
ATOM 668 C C . GLY A 1 85 ? 1.239 4.269 14.452 1.00 78.56 85 GLY A C 1
ATOM 669 O O . GLY A 1 85 ? 1.606 3.100 14.465 1.00 78.56 85 GLY A O 1
ATOM 670 N N . VAL A 1 86 ? 0.571 4.824 15.469 1.00 79.56 86 VAL A N 1
ATOM 671 C CA . VAL A 1 86 ? 0.127 4.086 16.664 1.00 79.56 86 VAL A CA 1
ATOM 672 C C . VAL A 1 86 ? -1.111 3.248 16.343 1.00 79.56 86 VAL A C 1
ATOM 674 O O . VAL A 1 86 ? -1.246 2.133 16.836 1.00 79.56 86 VAL A O 1
ATOM 677 N N . ALA A 1 87 ? -1.992 3.767 15.485 1.00 81.81 87 ALA A N 1
ATOM 678 C CA . ALA A 1 87 ? -3.120 3.027 14.935 1.00 81.81 87 ALA A CA 1
ATOM 679 C C . ALA A 1 87 ? -2.831 2.620 13.484 1.00 81.81 87 ALA A C 1
ATOM 681 O O . ALA A 1 87 ? -2.283 3.398 12.702 1.00 81.81 87 ALA A O 1
ATOM 682 N N . SER A 1 88 ? -3.227 1.401 13.122 1.00 81.75 88 SER A N 1
ATOM 683 C CA . SER A 1 88 ? -3.147 0.856 11.757 1.00 81.75 88 SER A CA 1
ATOM 684 C C . SER A 1 88 ? -4.479 0.285 11.268 1.00 81.75 88 SER A C 1
ATOM 686 O O . SER A 1 88 ? -4.633 -0.008 10.084 1.00 81.75 88 SER A O 1
ATOM 688 N N . VAL A 1 89 ? -5.459 0.138 12.161 1.00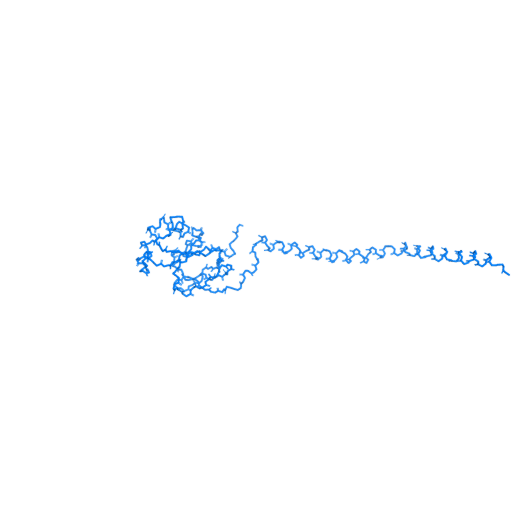 83.81 89 VAL A N 1
ATOM 689 C CA . VAL A 1 89 ? -6.807 -0.341 11.858 1.00 83.81 89 VAL A CA 1
ATOM 690 C C . VAL A 1 89 ? -7.818 0.740 12.214 1.00 83.81 89 VAL A C 1
ATOM 692 O O . VAL A 1 89 ? -7.646 1.481 13.174 1.00 83.81 89 VAL A O 1
ATOM 695 N N . VAL A 1 90 ? -8.881 0.850 11.427 1.00 84.12 90 VAL A N 1
ATOM 696 C CA . VAL A 1 90 ? -9.966 1.801 11.665 1.00 84.12 90 VAL A CA 1
ATOM 697 C C . VAL A 1 90 ? -11.280 1.054 11.631 1.00 84.12 90 VAL A C 1
ATOM 699 O O . VAL A 1 90 ? -11.552 0.316 10.687 1.00 84.12 90 VAL A O 1
ATOM 702 N N . VAL A 1 91 ? -12.108 1.287 12.644 1.00 82.88 91 VAL A N 1
ATOM 703 C CA . VAL A 1 91 ? -13.468 0.759 12.716 1.00 82.88 91 VAL A CA 1
ATOM 704 C C . VAL A 1 91 ? -14.436 1.777 12.113 1.00 82.88 91 VAL A C 1
ATOM 706 O O . VAL A 1 91 ? -14.556 2.906 12.591 1.00 82.88 91 VAL A O 1
ATOM 709 N N . VAL A 1 92 ? -15.120 1.390 11.038 1.00 81.12 92 VAL A N 1
ATOM 710 C CA . VAL A 1 92 ? -16.133 2.211 10.358 1.00 81.12 92 VAL A CA 1
ATOM 711 C C . VAL A 1 92 ? -17.472 1.471 10.306 1.00 81.12 92 VAL A C 1
ATOM 713 O O . VAL A 1 92 ? -17.486 0.240 10.258 1.00 81.12 92 VAL A O 1
ATOM 716 N N . PRO A 1 93 ? -18.612 2.181 10.322 1.00 78.38 93 PRO A N 1
ATOM 717 C CA . PRO A 1 93 ? -19.914 1.532 10.236 1.00 78.38 93 PRO A CA 1
ATOM 718 C C . PRO A 1 93 ? -20.145 1.016 8.811 1.00 78.38 93 PRO A C 1
ATOM 720 O O . PRO A 1 93 ? -19.760 1.676 7.843 1.00 78.38 93 PRO A O 1
ATOM 723 N N . VAL A 1 94 ? -20.805 -0.138 8.671 1.00 74.00 94 VAL A N 1
ATOM 724 C CA . VAL A 1 94 ? -21.168 -0.689 7.348 1.00 74.00 94 VAL A CA 1
ATOM 725 C C . VAL A 1 94 ? -22.125 0.233 6.586 1.00 74.00 94 VAL A C 1
ATOM 727 O O . VAL A 1 94 ? -22.043 0.323 5.366 1.00 74.00 94 VAL A O 1
ATOM 730 N N . GLU A 1 95 ? -23.000 0.940 7.298 1.00 64.25 95 GLU A N 1
ATOM 731 C CA . GLU A 1 95 ? -24.040 1.812 6.729 1.00 64.25 95 GLU A CA 1
ATOM 732 C C . GLU A 1 95 ? -23.537 3.233 6.400 1.00 64.25 95 GLU A C 1
ATOM 734 O O . GLU A 1 95 ? -24.314 4.111 6.028 1.00 64.25 95 GLU A O 1
ATOM 739 N N . GLY A 1 96 ? -22.229 3.485 6.530 1.00 59.34 96 GLY A N 1
ATOM 740 C CA . GLY A 1 96 ? -21.620 4.774 6.204 1.00 59.34 96 GLY A CA 1
ATOM 741 C C . GLY A 1 96 ? -21.341 4.968 4.704 1.00 59.34 96 GLY A C 1
ATOM 742 O O . GLY A 1 96 ? -21.299 4.005 3.940 1.00 59.34 96 GLY A O 1
ATOM 743 N N . PRO A 1 97 ? -21.048 6.206 4.259 1.00 54.28 97 PRO A N 1
ATOM 744 C CA . PRO A 1 97 ? -20.756 6.542 2.856 1.00 54.28 97 PRO A CA 1
ATOM 745 C C . PRO A 1 97 ? -19.442 5.946 2.299 1.00 54.28 97 PRO A C 1
ATOM 747 O O . PRO A 1 97 ? -18.945 6.380 1.260 1.00 54.28 97 PRO A O 1
ATOM 750 N N . VAL A 1 98 ? -18.855 4.943 2.952 1.00 56.62 98 VAL A N 1
ATOM 751 C CA . VAL A 1 98 ? -17.499 4.469 2.680 1.00 56.62 98 VAL A CA 1
ATOM 752 C C . VAL A 1 98 ? -17.528 3.056 2.102 1.00 56.62 98 VAL A C 1
ATOM 754 O O . VAL A 1 98 ? -17.571 2.062 2.819 1.00 56.62 98 VAL A O 1
ATOM 757 N N . HIS A 1 99 ? -17.393 2.976 0.780 1.00 57.88 99 HIS A N 1
ATOM 758 C CA . HIS A 1 99 ? -17.154 1.734 0.037 1.00 57.88 99 HIS A CA 1
ATOM 759 C C . HIS A 1 99 ? -15.666 1.589 -0.311 1.00 57.88 99 HIS A C 1
ATOM 761 O O . HIS A 1 99 ? -15.314 1.316 -1.457 1.00 57.88 99 HIS A O 1
ATOM 767 N N . ALA A 1 100 ? -14.777 1.859 0.648 1.00 65.56 100 ALA A N 1
ATOM 768 C CA . ALA A 1 100 ? -13.343 1.765 0.411 1.00 65.56 100 ALA A CA 1
ATOM 769 C C . ALA A 1 100 ? -12.966 0.290 0.212 1.00 65.56 100 ALA A C 1
ATOM 771 O O . ALA A 1 100 ? -13.031 -0.511 1.144 1.00 65.56 100 ALA A O 1
ATOM 772 N N . LEU A 1 101 ? -12.628 -0.074 -1.024 1.00 71.69 101 LEU A N 1
ATOM 773 C CA . LEU A 1 101 ? -12.256 -1.439 -1.378 1.00 71.69 101 LEU A CA 1
ATOM 774 C C . LEU A 1 101 ? -10.794 -1.696 -1.018 1.00 71.69 101 LEU A C 1
ATOM 776 O O . LEU A 1 101 ? -9.945 -0.804 -1.098 1.00 71.69 101 LEU A O 1
ATOM 780 N N . VAL A 1 102 ? -10.489 -2.948 -0.686 1.00 80.50 102 VAL A N 1
ATOM 781 C CA . VAL A 1 102 ? -9.108 -3.410 -0.524 1.00 80.50 102 VAL A CA 1
ATOM 782 C C . VAL A 1 102 ? -8.308 -3.099 -1.795 1.00 80.50 102 VAL A C 1
ATOM 784 O O . VAL A 1 102 ? -8.774 -3.315 -2.913 1.00 80.50 102 VAL A O 1
ATOM 787 N N . GLY A 1 103 ? -7.110 -2.545 -1.621 1.00 75.50 103 GLY A N 1
ATOM 788 C CA . GLY A 1 103 ? -6.226 -2.094 -2.694 1.00 75.50 103 GLY A CA 1
ATOM 789 C C . GLY A 1 103 ? -6.445 -0.647 -3.148 1.00 75.50 103 GLY A C 1
ATOM 790 O O . GLY A 1 103 ? -5.668 -0.152 -3.965 1.00 75.50 103 GLY A O 1
ATOM 791 N N . GLN A 1 104 ? -7.456 0.061 -2.631 1.00 79.75 104 GLN A N 1
ATOM 792 C CA . GLN A 1 104 ? -7.685 1.468 -2.968 1.00 79.75 104 GLN A CA 1
ATOM 793 C C . GLN A 1 104 ? -6.922 2.422 -2.051 1.00 79.75 104 GLN A C 1
ATOM 795 O O . GLN A 1 104 ? -6.776 2.189 -0.851 1.00 79.75 104 GLN A O 1
ATOM 800 N N . VAL A 1 105 ? -6.477 3.539 -2.630 1.00 83.00 105 VAL A N 1
ATOM 801 C CA . VAL A 1 105 ? -5.959 4.675 -1.867 1.00 83.00 105 VAL A CA 1
ATOM 802 C C . VAL A 1 105 ? -7.094 5.647 -1.573 1.00 83.00 105 VAL A C 1
ATOM 804 O O . VAL A 1 105 ? -7.795 6.095 -2.482 1.00 83.00 105 VAL A O 1
ATOM 807 N N . VAL A 1 106 ? -7.243 5.991 -0.301 1.00 84.38 106 VAL A N 1
ATOM 808 C CA . VAL A 1 106 ? -8.262 6.893 0.234 1.00 84.38 106 VAL A CA 1
ATOM 809 C C . VAL A 1 106 ? -7.612 8.113 0.880 1.00 84.38 106 VAL A C 1
ATOM 811 O O . VAL A 1 106 ? -6.487 8.050 1.386 1.00 84.38 106 VAL A O 1
ATOM 814 N N . ARG A 1 107 ? -8.318 9.248 0.850 1.00 85.69 107 ARG A N 1
ATOM 815 C CA . ARG A 1 107 ? -7.912 10.461 1.577 1.00 85.69 107 ARG A CA 1
ATOM 816 C C . ARG A 1 107 ? -8.394 10.373 3.014 1.00 85.69 107 ARG A C 1
ATOM 818 O O . ARG A 1 107 ? -9.584 10.170 3.237 1.00 85.69 107 ARG A O 1
ATOM 825 N N . GLY A 1 108 ? -7.487 10.559 3.965 1.00 85.38 108 GLY A N 1
ATOM 826 C CA . GLY A 1 108 ? -7.851 10.779 5.355 1.00 85.38 108 GLY A CA 1
ATOM 827 C C . GLY A 1 108 ? -8.122 12.252 5.599 1.00 85.38 108 GLY A C 1
ATOM 828 O O . GLY A 1 108 ? -7.237 13.087 5.407 1.00 85.38 108 GLY A O 1
ATOM 829 N N . ARG A 1 109 ? -9.352 12.565 6.006 1.00 85.81 109 ARG A N 1
ATOM 830 C CA . ARG A 1 109 ? -9.761 13.900 6.444 1.00 85.81 109 ARG A CA 1
ATOM 831 C C . ARG A 1 109 ? -10.178 13.874 7.897 1.00 85.81 109 ARG A C 1
ATOM 833 O O . ARG A 1 109 ? -10.768 12.902 8.359 1.00 85.81 109 ARG A O 1
ATOM 840 N N . PHE A 1 110 ? -9.913 14.961 8.601 1.00 83.19 110 PHE A N 1
ATOM 841 C CA . PHE A 1 110 ? -10.532 15.178 9.896 1.00 83.19 110 PHE A CA 1
ATOM 842 C C . PHE A 1 110 ? -12.012 15.530 9.715 1.00 83.19 110 PHE A C 1
ATOM 844 O O . PHE A 1 110 ? -12.395 16.133 8.713 1.00 83.19 110 PHE A O 1
ATOM 851 N N . GLU A 1 111 ? -12.840 15.212 10.708 1.00 82.56 111 GLU A N 1
ATOM 852 C CA . GLU A 1 111 ? -14.230 15.686 10.798 1.00 82.56 111 GLU A CA 1
ATOM 853 C C . GLU A 1 111 ? -14.318 17.222 10.728 1.00 82.56 111 GLU A C 1
ATOM 855 O O . GLU A 1 111 ? -15.311 17.764 10.257 1.00 82.56 111 GLU A O 1
ATOM 860 N N . THR A 1 112 ? -13.248 17.926 11.112 1.00 78.19 112 THR A N 1
ATOM 861 C CA . THR A 1 112 ? -13.111 19.386 11.005 1.00 78.19 112 THR A CA 1
ATOM 862 C C . THR A 1 112 ? -12.872 19.893 9.575 1.00 78.19 112 THR A C 1
ATOM 864 O O . THR A 1 112 ? -12.854 21.102 9.359 1.00 78.19 112 THR A O 1
ATOM 867 N N . GLY A 1 113 ? -12.680 19.005 8.589 1.00 76.00 113 GLY A N 1
ATOM 868 C CA . GLY A 1 113 ? -12.529 19.344 7.167 1.00 76.00 113 GLY A CA 1
ATOM 869 C C . GLY A 1 113 ? -11.142 19.159 6.517 1.00 76.00 113 GLY A C 1
ATOM 870 O O . GLY A 1 113 ? -11.120 18.782 5.339 1.00 76.00 113 GLY A O 1
ATOM 871 N N . PRO A 1 114 ? -9.991 19.391 7.186 1.00 83.50 114 PRO A N 1
ATOM 872 C CA . PRO A 1 114 ? -8.686 19.306 6.531 1.00 83.50 114 PRO A CA 1
ATOM 873 C C . PRO A 1 114 ? -8.255 17.864 6.211 1.00 83.50 114 PRO A C 1
ATOM 875 O O . PRO A 1 114 ? -8.450 16.944 7.009 1.00 83.50 114 PRO A O 1
ATOM 878 N N . GLU A 1 115 ? -7.635 17.677 5.037 1.00 84.44 115 GLU A N 1
ATOM 879 C CA . GLU A 1 115 ? -6.950 16.435 4.639 1.00 84.44 115 GLU A CA 1
ATOM 880 C C . GLU A 1 115 ? -5.604 16.332 5.357 1.00 84.44 115 GLU A C 1
ATOM 882 O O . GLU A 1 115 ? -4.828 17.285 5.381 1.00 84.44 115 GLU A O 1
ATOM 887 N N . PHE A 1 116 ? -5.321 15.160 5.923 1.00 82.69 116 PHE A N 1
ATOM 888 C CA . PHE A 1 116 ? -4.140 14.937 6.755 1.00 82.69 116 PHE A CA 1
ATOM 889 C C . PHE A 1 116 ? -3.220 13.831 6.236 1.00 82.69 116 PHE A C 1
ATOM 891 O O . PHE A 1 116 ? -2.097 13.678 6.725 1.00 82.69 116 PHE A O 1
ATOM 898 N N . GLY A 1 117 ? -3.669 13.053 5.249 1.00 82.75 117 GLY A N 1
ATOM 899 C CA . GLY A 1 117 ? -2.852 12.011 4.644 1.00 82.75 117 GLY A CA 1
ATOM 900 C C . GLY A 1 117 ? -3.582 11.170 3.606 1.00 82.75 117 GLY A C 1
ATOM 901 O O . GLY A 1 117 ? -4.798 11.248 3.433 1.00 82.75 117 GLY A O 1
ATOM 902 N N . ARG A 1 118 ? -2.808 10.326 2.923 1.00 86.06 118 ARG A N 1
ATOM 903 C CA . ARG A 1 118 ? -3.305 9.316 1.985 1.00 86.06 118 ARG A CA 1
ATOM 904 C C . ARG A 1 118 ? -2.984 7.934 2.526 1.00 86.06 118 ARG A C 1
ATOM 906 O O . ARG A 1 118 ? -1.859 7.690 2.962 1.00 86.06 118 ARG A O 1
ATOM 913 N N . TYR A 1 119 ? -3.962 7.042 2.465 1.00 85.81 119 TYR A N 1
ATOM 914 C CA . TYR A 1 119 ? -3.876 5.713 3.056 1.00 85.81 119 TYR A CA 1
ATOM 915 C C . TYR A 1 119 ? -4.313 4.655 2.051 1.00 85.81 119 TYR A C 1
ATOM 917 O O . TYR A 1 119 ? -5.299 4.841 1.348 1.00 85.81 119 TYR A O 1
ATOM 925 N N . LEU A 1 120 ? -3.573 3.556 1.966 1.00 84.25 120 LEU A N 1
ATOM 926 C CA . LEU A 1 120 ? -3.921 2.367 1.202 1.00 84.25 120 LEU A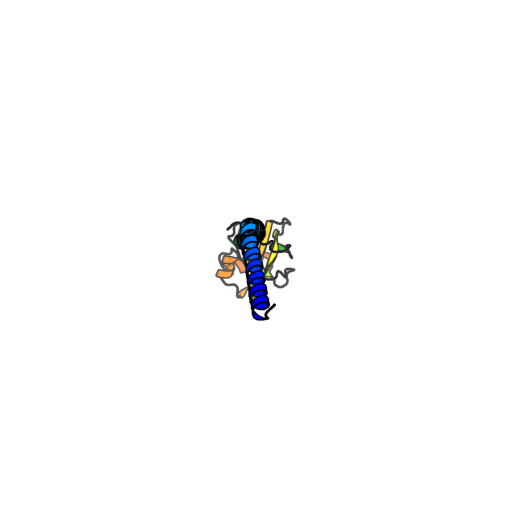 CA 1
ATOM 927 C C . LEU A 1 120 ? -4.715 1.426 2.104 1.00 84.25 120 LEU A C 1
ATOM 929 O O . LEU A 1 120 ? -4.238 1.051 3.174 1.00 84.25 120 LEU A O 1
ATOM 933 N N . VAL A 1 121 ? -5.894 1.007 1.654 1.00 86.12 121 VAL A N 1
ATOM 934 C CA . VAL A 1 121 ? -6.661 -0.049 2.319 1.00 86.12 121 VAL A CA 1
ATOM 935 C C . VAL A 1 121 ? -6.008 -1.388 1.992 1.00 86.12 121 VAL A C 1
ATOM 937 O O . VAL A 1 121 ? -6.056 -1.842 0.850 1.00 86.12 121 VAL A O 1
ATOM 940 N N . ARG A 1 122 ? -5.357 -2.013 2.972 1.00 84.62 122 ARG A N 1
ATOM 941 C CA . ARG A 1 122 ? -4.683 -3.311 2.812 1.00 84.62 122 ARG A CA 1
ATOM 942 C C . ARG A 1 122 ? -5.608 -4.489 3.025 1.00 84.62 122 ARG A C 1
ATOM 944 O O . ARG A 1 122 ? -5.437 -5.509 2.370 1.00 84.62 122 ARG A O 1
ATOM 951 N N . ASP A 1 123 ? -6.544 -4.334 3.945 1.00 84.62 123 ASP A N 1
ATOM 952 C CA . ASP A 1 123 ? -7.472 -5.382 4.332 1.00 84.62 123 ASP A CA 1
ATOM 953 C C . ASP A 1 123 ? -8.768 -4.759 4.857 1.00 84.62 123 ASP A C 1
ATOM 955 O O . ASP A 1 123 ? -8.763 -3.625 5.351 1.00 84.62 123 ASP A O 1
ATOM 959 N N . ALA A 1 124 ? -9.867 -5.492 4.720 1.00 85.75 124 ALA A N 1
ATOM 960 C CA . ALA A 1 124 ? -11.191 -5.089 5.158 1.00 85.75 124 ALA A CA 1
ATOM 961 C C . ALA A 1 124 ? -11.937 -6.304 5.719 1.00 85.75 124 ALA A C 1
ATOM 963 O O . ALA A 1 124 ? -12.362 -7.183 4.971 1.00 85.75 124 ALA A O 1
ATOM 964 N N . ALA A 1 125 ? -12.143 -6.329 7.034 1.00 86.19 125 ALA A N 1
ATOM 965 C CA . ALA A 1 125 ? -12.890 -7.386 7.706 1.00 86.19 125 ALA A CA 1
ATOM 966 C C . ALA A 1 125 ? -14.236 -6.853 8.203 1.00 86.19 125 ALA A C 1
ATOM 968 O O . ALA A 1 125 ? -14.295 -5.807 8.844 1.00 86.19 125 ALA A O 1
ATOM 969 N N . ARG A 1 126 ? -15.326 -7.578 7.936 1.00 87.19 126 ARG A N 1
ATOM 970 C CA . ARG A 1 126 ? -16.649 -7.283 8.505 1.00 87.19 126 ARG A CA 1
ATOM 971 C C . ARG A 1 126 ? -16.875 -8.145 9.735 1.00 87.19 126 ARG A C 1
ATOM 973 O O . ARG A 1 126 ? -16.715 -9.359 9.653 1.00 87.19 126 ARG A O 1
ATOM 980 N N . LYS A 1 127 ? -17.252 -7.523 10.848 1.00 88.94 127 LYS A N 1
ATOM 981 C CA . LYS A 1 127 ? -17.560 -8.206 12.110 1.00 88.94 127 LYS A CA 1
ATOM 982 C C . LYS A 1 127 ? -18.685 -7.477 12.835 1.00 88.94 127 LYS A C 1
ATOM 984 O O . LYS A 1 127 ? -18.909 -6.291 12.593 1.00 88.94 127 LYS A O 1
ATOM 989 N N . PHE A 1 128 ? -19.369 -8.162 13.744 1.00 87.81 128 PHE A N 1
ATOM 990 C CA . PHE A 1 128 ? -20.191 -7.470 14.731 1.00 87.81 128 PHE A CA 1
ATOM 991 C C . PHE A 1 128 ? -19.292 -6.711 15.707 1.00 87.81 128 PHE A C 1
ATOM 993 O O . PHE A 1 128 ? -18.179 -7.147 16.007 1.00 87.81 128 PHE A O 1
ATOM 1000 N N . LEU A 1 129 ? -19.770 -5.584 16.233 1.00 86.44 129 LEU A N 1
ATOM 1001 C CA . LEU A 1 129 ? -19.034 -4.818 17.239 1.00 86.44 129 LEU A CA 1
ATOM 1002 C C . LEU A 1 129 ? -18.764 -5.650 18.515 1.00 86.44 129 LEU A C 1
ATOM 1004 O O . LEU A 1 129 ? -17.761 -5.443 19.206 1.00 86.44 129 LEU A O 1
ATOM 1008 N N . SER A 1 130 ? -19.626 -6.625 18.820 1.00 88.06 130 SER A N 1
ATOM 1009 C CA . SER A 1 130 ? -19.401 -7.633 19.864 1.00 88.06 130 SER A CA 1
ATOM 1010 C C . SER A 1 130 ? -18.190 -8.530 19.602 1.00 88.06 130 SER A C 1
ATOM 1012 O O . SER A 1 130 ? -17.530 -8.930 20.555 1.00 88.06 130 SER A O 1
ATOM 1014 N N . ASP A 1 131 ? -17.854 -8.785 18.340 1.00 90.19 131 ASP A N 1
ATOM 1015 C CA . ASP A 1 131 ? -16.855 -9.785 17.934 1.00 90.19 131 ASP A CA 1
ATOM 1016 C C . ASP A 1 131 ? -15.471 -9.166 17.683 1.00 90.19 131 ASP A C 1
ATOM 1018 O O . ASP A 1 131 ? -14.519 -9.854 17.306 1.00 90.19 131 ASP A O 1
ATOM 1022 N N . VAL A 1 132 ? -15.347 -7.851 17.881 1.00 87.69 132 VAL A N 1
ATOM 1023 C CA . VAL A 1 132 ? -14.066 -7.141 17.865 1.00 87.69 132 VAL A CA 1
ATOM 1024 C C . VAL A 1 132 ? -13.217 -7.633 19.035 1.00 87.69 132 VAL A C 1
ATOM 1026 O O . VAL A 1 132 ? -13.644 -7.576 20.191 1.00 87.69 132 VAL A O 1
ATOM 1029 N N . THR A 1 133 ? -12.015 -8.119 18.731 1.00 90.38 133 THR A N 1
ATOM 1030 C CA . THR A 1 133 ? -11.075 -8.631 19.734 1.00 90.38 133 THR A CA 1
ATOM 1031 C C . THR A 1 133 ? -10.259 -7.498 20.358 1.00 90.38 133 THR A C 1
ATOM 1033 O O . THR A 1 133 ? -10.158 -6.398 19.812 1.00 90.38 133 THR A O 1
ATOM 1036 N N . ASP A 1 134 ? -9.608 -7.765 21.492 1.00 89.31 134 ASP A N 1
ATOM 1037 C CA . ASP A 1 134 ? -8.680 -6.800 22.100 1.00 89.31 134 ASP A CA 1
ATOM 1038 C C . ASP A 1 134 ? -7.458 -6.516 21.217 1.00 89.31 134 ASP A C 1
ATOM 1040 O O . ASP A 1 134 ? -6.809 -5.482 21.352 1.00 89.31 134 ASP A O 1
ATOM 1044 N N . GLU A 1 135 ? -7.100 -7.437 20.323 1.00 88.12 135 GLU A N 1
ATOM 1045 C CA . GLU A 1 135 ? -6.050 -7.212 19.329 1.00 88.12 135 GLU A CA 1
ATOM 1046 C C . GLU A 1 135 ? -6.505 -6.216 18.259 1.00 88.12 135 GLU A C 1
ATOM 1048 O O . GLU A 1 135 ? -5.793 -5.250 17.983 1.00 88.12 135 GLU A O 1
ATOM 1053 N N . ASP A 1 136 ? -7.719 -6.392 17.734 1.00 87.06 136 ASP A N 1
ATOM 1054 C CA . ASP A 1 136 ? -8.331 -5.466 16.780 1.00 87.06 136 ASP A CA 1
ATOM 1055 C C . ASP A 1 136 ? -8.466 -4.056 17.389 1.00 87.06 136 ASP A C 1
ATOM 1057 O O . ASP A 1 136 ? -8.145 -3.054 16.745 1.00 87.06 136 ASP A O 1
ATOM 1061 N N . ALA A 1 137 ? -8.880 -3.973 18.658 1.00 86.69 137 ALA A N 1
ATOM 1062 C CA . ALA A 1 137 ? -9.007 -2.714 19.388 1.00 86.69 137 ALA A CA 1
ATOM 1063 C C . ALA A 1 137 ? -7.651 -2.017 19.586 1.00 86.69 137 ALA A C 1
ATOM 1065 O O . ALA A 1 137 ? -7.531 -0.818 19.322 1.00 86.69 137 ALA A O 1
ATOM 1066 N N . ARG A 1 138 ? -6.611 -2.772 19.967 1.00 86.62 138 ARG A N 1
ATOM 1067 C CA . ARG A 1 138 ? -5.235 -2.260 20.080 1.00 86.62 138 ARG A CA 1
ATOM 1068 C C . ARG A 1 138 ? -4.687 -1.773 18.752 1.00 86.62 138 ARG A C 1
ATOM 1070 O O . ARG A 1 138 ? -4.107 -0.691 18.698 1.00 86.62 138 ARG A O 1
ATOM 1077 N N . ALA A 1 139 ? -4.934 -2.506 17.671 1.00 84.81 139 ALA A N 1
ATOM 1078 C CA . ALA A 1 139 ? -4.555 -2.078 16.329 1.00 84.81 139 ALA A CA 1
ATOM 1079 C C . ALA A 1 139 ? -5.281 -0.790 15.890 1.00 84.81 139 ALA A C 1
ATOM 1081 O O . ALA A 1 139 ? -4.755 -0.042 15.061 1.00 84.81 139 ALA A O 1
ATOM 1082 N N . ALA A 1 140 ? -6.455 -0.509 16.462 1.00 84.06 140 ALA A N 1
ATOM 1083 C CA . ALA A 1 140 ? -7.203 0.732 16.280 1.00 84.06 140 ALA A CA 1
ATOM 1084 C C . ALA A 1 140 ? -6.834 1.859 17.265 1.00 84.06 140 ALA A C 1
ATOM 1086 O O . ALA A 1 140 ? -7.445 2.926 17.226 1.00 84.06 140 ALA A O 1
ATOM 1087 N N . GLY A 1 141 ? -5.831 1.655 18.126 1.00 83.88 141 GLY A N 1
ATOM 1088 C CA . GLY A 1 141 ? -5.358 2.650 19.092 1.00 83.88 141 GLY A CA 1
ATOM 1089 C C . GLY A 1 141 ? -6.105 2.661 20.432 1.00 83.88 141 GLY A C 1
ATOM 1090 O O . GLY A 1 141 ? -5.870 3.550 21.249 1.00 83.88 141 GLY A O 1
ATOM 1091 N N . TRP A 1 142 ? -6.975 1.681 20.685 1.00 85.62 142 TRP A N 1
ATOM 1092 C CA . TRP A 1 142 ? -7.679 1.507 21.959 1.00 85.62 142 TRP A CA 1
ATOM 1093 C C . TRP A 1 142 ? -6.932 0.545 22.885 1.00 85.62 142 TRP A C 1
ATOM 1095 O O . TRP A 1 142 ? -6.163 -0.299 22.438 1.00 85.62 142 TRP A O 1
ATOM 1105 N N . ARG A 1 143 ? -7.151 0.637 24.200 1.00 85.25 143 ARG A N 1
ATOM 1106 C CA . ARG A 1 143 ? -6.507 -0.285 25.154 1.00 85.25 143 ARG A CA 1
ATOM 1107 C C . ARG A 1 143 ? -7.157 -1.668 25.145 1.00 85.25 143 ARG A C 1
ATOM 1109 O O . ARG A 1 143 ? -6.442 -2.667 25.182 1.00 85.25 143 ARG A O 1
ATOM 1116 N N . THR A 1 144 ? -8.486 -1.712 25.078 1.00 89.44 144 THR A N 1
ATOM 1117 C CA . THR A 1 144 ? -9.296 -2.938 25.083 1.00 89.44 144 THR A CA 1
ATOM 1118 C C . THR A 1 144 ? -10.490 -2.811 24.135 1.00 89.44 144 THR A C 1
ATOM 1120 O O . THR A 1 144 ? -10.888 -1.702 23.758 1.00 89.44 144 THR A O 1
ATOM 1123 N N . ALA A 1 145 ? -11.096 -3.939 23.757 1.00 87.62 145 ALA A N 1
ATOM 1124 C CA . ALA A 1 145 ? -12.331 -3.948 22.977 1.00 87.62 145 ALA A CA 1
ATOM 1125 C C . ALA A 1 145 ? -13.501 -3.321 23.745 1.00 87.62 145 ALA A C 1
ATOM 1127 O O . ALA A 1 145 ? -14.386 -2.714 23.144 1.00 87.62 145 ALA A O 1
ATOM 1128 N N . GLU A 1 146 ? -13.511 -3.423 25.075 1.00 87.06 146 GLU A N 1
ATOM 1129 C CA . GLU A 1 146 ? -14.525 -2.779 25.907 1.00 87.06 146 GLU A CA 1
ATOM 1130 C C . GLU A 1 146 ? -14.407 -1.249 25.875 1.00 87.06 146 GLU A C 1
ATOM 1132 O O . GLU A 1 146 ? -15.421 -0.567 25.704 1.00 87.06 146 GLU A O 1
ATOM 1137 N N . ASP A 1 147 ? -13.184 -0.713 25.934 1.00 85.75 147 ASP A N 1
ATOM 1138 C CA . ASP A 1 147 ? -12.936 0.729 25.820 1.00 85.75 147 ASP A CA 1
ATOM 1139 C C . ASP A 1 147 ? -13.409 1.273 24.471 1.00 85.75 147 ASP A C 1
ATOM 1141 O O . ASP A 1 147 ? -14.084 2.303 24.423 1.00 85.75 147 ASP A O 1
ATOM 1145 N N . LEU A 1 148 ? -13.124 0.542 23.387 1.00 85.62 148 LEU A N 1
ATOM 1146 C CA . LEU A 1 148 ? -13.601 0.872 22.046 1.00 85.62 148 LEU A CA 1
ATOM 1147 C C . LEU A 1 148 ? -15.131 0.917 22.005 1.00 85.62 148 LEU A C 1
ATOM 1149 O O . LEU A 1 148 ? -15.715 1.902 21.556 1.00 85.62 148 LEU A O 1
ATOM 1153 N N . ARG A 1 149 ? -15.804 -0.117 22.524 1.00 85.81 149 ARG A N 1
ATOM 1154 C CA . ARG A 1 149 ? -17.275 -0.172 22.555 1.00 85.81 149 ARG A CA 1
ATOM 1155 C C . ARG A 1 149 ? -17.868 0.961 23.383 1.00 85.81 149 ARG A C 1
ATOM 1157 O O . ARG A 1 149 ? -18.875 1.540 22.984 1.00 85.81 149 ARG A O 1
ATOM 1164 N N . LYS A 1 150 ? -17.267 1.284 24.529 1.00 84.75 150 LYS A N 1
ATOM 1165 C CA . LYS A 1 150 ? -17.725 2.363 25.410 1.00 84.75 150 LYS A CA 1
ATOM 1166 C C . LYS A 1 150 ? -17.547 3.732 24.753 1.00 84.75 150 LYS A C 1
ATOM 1168 O O . LYS A 1 150 ? -18.479 4.536 24.784 1.00 84.75 150 LYS A O 1
ATOM 1173 N N . GLY A 1 151 ? -16.391 3.972 24.133 1.00 81.88 151 GLY A N 1
ATOM 1174 C CA . GLY A 1 151 ? -16.089 5.205 23.409 1.00 81.88 151 GLY A CA 1
ATOM 1175 C C . GLY A 1 151 ? -17.016 5.418 22.213 1.00 81.88 151 GLY A C 1
ATOM 1176 O O . GLY A 1 151 ? -17.645 6.470 22.091 1.00 81.88 151 GLY A O 1
ATOM 1177 N N . GLU A 1 152 ? -17.189 4.393 21.379 1.00 81.62 152 GLU A N 1
ATOM 1178 C CA . GLU A 1 152 ? -18.044 4.478 20.189 1.00 81.62 152 GLU A CA 1
ATOM 1179 C C . GLU A 1 152 ? -19.540 4.517 20.533 1.00 81.62 152 GLU A C 1
ATOM 1181 O O . GLU A 1 152 ? -20.306 5.226 19.876 1.00 81.62 152 GLU A O 1
ATOM 1186 N N . ARG A 1 153 ? -19.975 3.855 21.614 1.00 81.94 153 ARG A N 1
ATOM 1187 C CA . ARG A 1 153 ? -21.349 3.995 22.121 1.00 81.94 153 ARG A CA 1
ATOM 1188 C C . ARG A 1 153 ? -21.643 5.437 22.534 1.00 81.94 153 ARG A C 1
ATOM 1190 O O . ARG A 1 153 ? -22.707 5.948 22.202 1.00 81.94 153 ARG A O 1
ATOM 1197 N N . GLY A 1 154 ? -20.716 6.091 23.236 1.00 75.00 154 GLY A N 1
ATOM 1198 C CA . GLY A 1 154 ? -20.884 7.483 23.659 1.00 75.00 154 GLY A CA 1
ATOM 1199 C C . GLY A 1 154 ? -20.875 8.476 22.495 1.00 75.00 154 GLY A C 1
ATOM 1200 O O . GLY A 1 154 ? -21.558 9.494 22.550 1.00 75.00 154 GLY A O 1
ATOM 1201 N N . ARG A 1 155 ? -20.125 8.174 21.431 1.00 74.19 155 ARG A N 1
ATOM 1202 C CA . ARG A 1 155 ? -19.872 9.114 20.336 1.00 74.19 155 ARG A CA 1
ATOM 1203 C C . ARG A 1 155 ? -20.794 8.951 19.131 1.00 74.19 155 ARG A C 1
ATOM 1205 O O . ARG A 1 155 ? -21.194 9.944 18.534 1.00 74.19 155 ARG A O 1
ATOM 1212 N N . ARG A 1 156 ? -21.105 7.711 18.754 1.00 74.62 156 ARG A N 1
ATOM 1213 C CA . ARG A 1 156 ? -21.893 7.373 17.557 1.00 74.62 156 ARG A CA 1
ATOM 1214 C C . ARG A 1 156 ? -23.165 6.589 17.872 1.00 74.62 156 ARG A C 1
ATOM 1216 O O . ARG A 1 156 ? -23.905 6.246 16.957 1.00 74.62 156 ARG A O 1
ATOM 1223 N N . GLY A 1 157 ? -23.426 6.302 19.150 1.00 80.50 157 GLY A N 1
ATOM 1224 C CA . GLY A 1 157 ? -24.610 5.553 19.573 1.00 80.50 157 GLY A CA 1
ATOM 1225 C C . GLY A 1 157 ? -24.578 4.073 19.184 1.00 80.50 157 GLY A C 1
ATOM 1226 O O . GLY A 1 157 ? -25.627 3.432 19.184 1.00 80.50 157 GLY A O 1
ATOM 1227 N N . TRP A 1 158 ? -23.401 3.533 18.848 1.00 84.25 158 TRP A N 1
ATOM 1228 C CA . TRP A 1 158 ? -23.269 2.164 18.355 1.00 84.25 158 TRP A CA 1
ATOM 1229 C C . TRP A 1 158 ? -23.672 1.120 19.397 1.00 84.25 158 TRP A C 1
ATOM 1231 O O . TRP A 1 158 ? -23.357 1.213 20.593 1.00 84.25 158 TRP A O 1
ATOM 1241 N N . ARG A 1 159 ? -24.364 0.091 18.916 1.00 85.00 159 ARG A N 1
ATOM 1242 C CA . ARG A 1 159 ? -24.812 -1.068 19.682 1.00 85.00 159 ARG A CA 1
ATOM 1243 C C . ARG A 1 159 ? -23.883 -2.255 19.420 1.00 85.00 159 ARG A C 1
ATOM 1245 O O . ARG A 1 159 ? -23.306 -2.366 18.344 1.00 85.00 159 ARG A O 1
ATOM 1252 N N . PRO A 1 160 ? -23.752 -3.194 20.372 1.00 82.81 160 PRO A N 1
ATOM 1253 C CA . PRO A 1 160 ? -22.921 -4.388 20.181 1.00 82.81 160 PRO A CA 1
ATOM 1254 C C . PRO A 1 160 ? -23.326 -5.242 18.970 1.00 82.81 160 PRO A C 1
ATOM 1256 O O . PRO A 1 160 ? -22.488 -5.930 18.401 1.00 82.81 160 PRO A O 1
ATOM 1259 N N . THR A 1 161 ? -24.602 -5.180 18.585 1.00 85.88 161 THR A N 1
ATOM 1260 C CA . THR A 1 161 ? -25.192 -5.885 17.439 1.00 85.88 161 THR A CA 1
ATOM 1261 C C . THR A 1 161 ? -24.920 -5.213 16.096 1.00 85.88 161 THR A C 1
ATOM 1263 O O . THR A 1 161 ? -25.290 -5.768 15.066 1.00 85.88 161 THR A O 1
ATOM 1266 N N . ASP A 1 162 ? -24.317 -4.024 16.087 1.00 85.94 162 ASP A N 1
ATOM 1267 C CA . ASP A 1 162 ? -24.067 -3.294 14.849 1.00 85.94 162 ASP A CA 1
ATOM 1268 C C . ASP A 1 162 ? -22.896 -3.930 14.098 1.00 85.94 162 ASP A C 1
ATOM 1270 O O . ASP A 1 162 ? -21.896 -4.351 14.691 1.00 85.94 162 ASP A O 1
ATOM 1274 N N . VAL A 1 163 ? -23.019 -4.001 12.773 1.00 85.75 163 VAL A N 1
ATOM 1275 C CA . VAL A 1 163 ? -21.956 -4.523 11.915 1.00 85.75 163 VAL A CA 1
ATOM 1276 C C . VAL A 1 163 ? -20.980 -3.398 11.598 1.00 85.75 163 VAL A C 1
ATOM 1278 O O . VAL A 1 163 ? -21.351 -2.335 11.091 1.00 85.75 163 VAL A O 1
ATOM 1281 N N . VAL A 1 164 ? -19.705 -3.663 11.856 1.00 86.94 164 VAL A N 1
ATOM 1282 C CA . VAL A 1 164 ? -18.599 -2.750 11.591 1.00 86.94 164 VAL A CA 1
ATOM 1283 C C . VAL A 1 164 ? -17.631 -3.352 10.580 1.00 86.94 164 VAL A C 1
ATOM 1285 O O . VAL A 1 164 ? -17.485 -4.571 10.456 1.00 86.94 164 VAL A O 1
ATOM 1288 N N . VAL A 1 165 ? -16.958 -2.478 9.839 1.00 87.25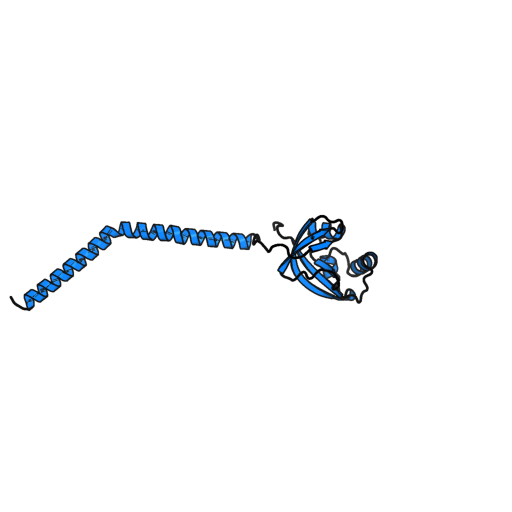 165 VAL A N 1
ATOM 1289 C CA . VAL A 1 165 ? -15.836 -2.830 8.974 1.00 87.25 165 VAL A CA 1
ATOM 1290 C C . VAL A 1 165 ? -14.553 -2.377 9.654 1.00 87.25 165 VAL A C 1
ATOM 1292 O O . VAL A 1 165 ? -14.389 -1.198 9.964 1.00 87.25 165 VAL A O 1
ATOM 1295 N N . LEU A 1 166 ? -13.634 -3.310 9.862 1.00 87.94 166 LEU A N 1
ATOM 1296 C CA . LEU A 1 166 ? -12.262 -3.035 10.252 1.00 87.94 166 LEU A CA 1
ATOM 1297 C C . LEU A 1 166 ? -11.430 -2.868 8.985 1.00 87.94 166 LEU A C 1
ATOM 1299 O O . LEU A 1 166 ? -11.218 -3.828 8.246 1.00 87.94 166 LEU A O 1
ATOM 1303 N N . LEU A 1 167 ? -10.976 -1.646 8.728 1.00 86.88 167 LEU A N 1
ATOM 1304 C CA . LEU A 1 167 ? -10.107 -1.315 7.605 1.00 86.88 167 LEU A CA 1
ATOM 1305 C C . LEU A 1 167 ? -8.668 -1.223 8.098 1.00 86.88 167 LEU A C 1
ATOM 1307 O O . LEU A 1 167 ? -8.353 -0.353 8.910 1.00 86.88 167 LEU A O 1
ATOM 1311 N N . ARG A 1 168 ? -7.782 -2.080 7.589 1.00 87.94 168 ARG A N 1
ATOM 1312 C CA . ARG A 1 168 ? -6.342 -1.948 7.830 1.00 87.94 168 ARG A CA 1
ATOM 1313 C C . ARG A 1 168 ? -5.763 -0.953 6.833 1.00 87.94 168 ARG A C 1
ATOM 1315 O O . ARG A 1 168 ? -5.837 -1.169 5.622 1.00 87.94 168 ARG A O 1
ATOM 1322 N N . LEU A 1 169 ? -5.201 0.133 7.344 1.00 87.00 169 LEU A N 1
ATOM 1323 C CA . LEU A 1 169 ? -4.692 1.251 6.567 1.00 87.00 169 LEU A CA 1
ATOM 1324 C C . LEU A 1 169 ? -3.169 1.309 6.637 1.00 87.00 169 LEU A C 1
ATOM 1326 O O . LEU A 1 169 ? -2.574 1.222 7.707 1.00 87.00 169 LEU A O 1
ATOM 1330 N N . GLU A 1 170 ? -2.542 1.531 5.489 1.00 84.75 170 GLU A N 1
ATOM 1331 C CA . GLU A 1 170 ? -1.110 1.798 5.387 1.00 84.75 170 GLU A CA 1
ATOM 1332 C C . GLU A 1 170 ? -0.893 3.187 4.800 1.00 84.75 170 GLU A C 1
ATOM 1334 O O . GLU A 1 170 ? -1.480 3.543 3.776 1.00 84.75 170 GLU A O 1
ATOM 1339 N N . ARG A 1 171 ? -0.058 4.002 5.444 1.00 82.19 171 ARG A N 1
ATOM 1340 C CA . ARG A 1 171 ? 0.208 5.363 4.979 1.00 82.19 171 ARG A CA 1
ATOM 1341 C C . ARG A 1 171 ? 0.986 5.330 3.664 1.00 82.19 171 ARG A C 1
ATOM 1343 O O . ARG A 1 171 ? 2.073 4.771 3.583 1.00 82.19 171 ARG A O 1
ATOM 1350 N N . VAL A 1 172 ? 0.452 5.984 2.635 1.00 77.19 172 VAL A N 1
ATOM 1351 C CA . VAL A 1 172 ? 1.114 6.098 1.330 1.00 77.19 172 VAL A CA 1
ATOM 1352 C C . VAL A 1 172 ? 2.118 7.249 1.382 1.00 77.19 172 VAL A C 1
ATOM 1354 O O . VAL A 1 172 ? 1.748 8.380 1.692 1.00 77.19 172 VAL A O 1
ATOM 1357 N N . GLY A 1 173 ? 3.386 6.967 1.070 1.00 67.31 173 GLY A N 1
ATOM 1358 C CA . GLY A 1 173 ? 4.461 7.969 1.039 1.00 67.31 173 GLY A CA 1
ATOM 1359 C C . GLY A 1 173 ? 5.166 8.209 2.379 1.00 67.31 173 GLY A C 1
ATOM 1360 O O . GLY A 1 173 ? 5.978 9.127 2.476 1.00 67.31 173 GLY A O 1
ATOM 1361 N N . ALA A 1 174 ? 4.886 7.403 3.408 1.00 53.94 174 ALA A N 1
ATOM 1362 C CA . ALA A 1 174 ? 5.759 7.328 4.574 1.00 53.94 174 ALA A CA 1
ATOM 1363 C C . ALA A 1 174 ? 6.966 6.452 4.216 1.00 53.94 174 ALA A C 1
ATOM 1365 O O . ALA A 1 174 ? 6.795 5.296 3.837 1.00 53.94 174 ALA A O 1
ATOM 1366 N N . ARG A 1 175 ? 8.171 7.028 4.287 1.00 44.84 175 ARG A N 1
ATOM 1367 C CA . ARG A 1 175 ? 9.429 6.280 4.188 1.00 44.84 175 ARG A CA 1
ATOM 1368 C C . ARG A 1 175 ? 9.427 5.187 5.262 1.00 44.84 175 ARG A C 1
ATOM 1370 O O . ARG A 1 175 ? 9.293 5.524 6.437 1.00 44.84 175 ARG A O 1
ATOM 1377 N N . SER A 1 176 ? 9.549 3.927 4.847 1.00 39.88 176 SER A N 1
ATOM 1378 C CA . SER A 1 176 ? 10.071 2.853 5.698 1.00 39.88 176 SER A CA 1
ATOM 1379 C C . SER A 1 176 ? 11.580 2.993 5.815 1.00 39.88 176 SER A C 1
ATOM 1381 O O . SER A 1 176 ? 12.193 3.204 4.740 1.00 39.88 176 SER A O 1
#